Protein AF-A0A9E0WRT6-F1 (afdb_monomer_lite)

pLDDT: mean 90.06, std 13.39, range [46.97, 98.5]

Structure (mmCIF, N/CA/C/O backbone):
data_AF-A0A9E0WRT6-F1
#
_entry.id   AF-A0A9E0WRT6-F1
#
loop_
_atom_site.group_PDB
_atom_site.id
_atom_site.type_symbol
_atom_site.label_atom_id
_atom_site.label_alt_id
_atom_site.label_comp_id
_atom_site.label_asym_id
_atom_site.label_entity_id
_atom_site.label_seq_id
_atom_site.pdbx_PDB_ins_code
_atom_site.Cartn_x
_atom_site.Cartn_y
_atom_site.Cartn_z
_atom_site.occupancy
_atom_site.B_iso_or_equiv
_atom_site.auth_seq_id
_atom_site.auth_comp_id
_atom_site.auth_asym_id
_atom_site.auth_atom_id
_atom_site.pdbx_PDB_model_num
ATOM 1 N N . MET A 1 1 ? -22.897 -21.382 -4.273 1.00 46.97 1 MET A N 1
ATOM 2 C CA . MET A 1 1 ? -21.807 -20.606 -3.648 1.00 46.97 1 MET A CA 1
ATOM 3 C C . MET A 1 1 ? -22.298 -19.183 -3.513 1.00 46.97 1 MET A C 1
ATOM 5 O O . MET A 1 1 ? -22.566 -18.558 -4.530 1.00 46.97 1 MET A O 1
ATOM 9 N N . SER A 1 2 ? -22.526 -18.720 -2.289 1.00 53.59 2 SER A N 1
ATOM 10 C CA . SER A 1 2 ? -22.906 -17.330 -2.039 1.00 53.59 2 SER A CA 1
ATOM 11 C C . SER A 1 2 ? -21.666 -16.470 -2.252 1.00 53.59 2 SER A C 1
ATOM 13 O O . SER A 1 2 ? -20.649 -16.706 -1.607 1.00 53.59 2 SER A O 1
ATOM 15 N N . VAL A 1 3 ? -21.718 -15.533 -3.195 1.00 62.16 3 VAL A N 1
ATOM 16 C CA . VAL A 1 3 ? -20.666 -14.526 -3.341 1.00 62.16 3 VAL A CA 1
ATOM 17 C C . VAL A 1 3 ? -20.861 -13.556 -2.184 1.00 62.16 3 VAL A C 1
ATOM 19 O O . VAL A 1 3 ? -21.845 -12.819 -2.167 1.00 62.16 3 VAL A O 1
ATOM 22 N N . GLU A 1 4 ? -19.983 -13.601 -1.185 1.00 66.75 4 GLU A N 1
ATOM 23 C CA . GLU A 1 4 ? -19.933 -12.540 -0.184 1.00 66.75 4 GLU A CA 1
ATOM 24 C C . GLU A 1 4 ? -19.578 -11.243 -0.913 1.00 66.75 4 GLU A C 1
ATOM 26 O O . GLU A 1 4 ? -18.491 -11.101 -1.472 1.00 66.75 4 GLU A O 1
ATOM 31 N N . ILE A 1 5 ? -20.535 -10.319 -0.983 1.00 63.06 5 ILE A N 1
ATOM 32 C CA . ILE A 1 5 ? -20.286 -8.983 -1.512 1.00 63.06 5 ILE A CA 1
ATOM 33 C C . ILE A 1 5 ? -19.438 -8.277 -0.451 1.00 63.06 5 ILE A C 1
ATOM 35 O O . ILE A 1 5 ? -19.911 -8.150 0.684 1.00 63.06 5 ILE A O 1
ATOM 39 N N . PRO A 1 6 ? -18.213 -7.823 -0.773 1.00 60.50 6 PRO A N 1
ATOM 40 C CA . PRO A 1 6 ? -17.423 -7.069 0.180 1.00 60.50 6 PRO A CA 1
ATOM 41 C C . PRO A 1 6 ? -18.232 -5.843 0.593 1.00 60.50 6 PRO A C 1
ATOM 43 O O . PRO A 1 6 ? -18.650 -5.041 -0.242 1.00 60.50 6 PRO A O 1
ATOM 46 N N . VAL A 1 7 ? -18.481 -5.715 1.895 1.00 76.69 7 VAL A N 1
ATOM 47 C CA . VAL A 1 7 ? -19.293 -4.625 2.459 1.00 76.69 7 VAL A CA 1
ATOM 48 C C . VAL A 1 7 ? -18.622 -3.263 2.218 1.00 76.69 7 VAL A C 1
ATOM 50 O O . VAL A 1 7 ? -19.281 -2.226 2.262 1.00 76.69 7 VAL A O 1
ATOM 53 N N . LYS A 1 8 ? -17.312 -3.259 1.934 1.00 85.81 8 LYS A N 1
ATOM 54 C CA . LYS A 1 8 ? -16.507 -2.067 1.660 1.00 85.81 8 LYS A CA 1
ATOM 55 C C . LYS A 1 8 ? -15.954 -2.087 0.231 1.00 85.81 8 LYS A C 1
ATOM 57 O O . LYS A 1 8 ? -15.513 -3.141 -0.227 1.00 85.81 8 LYS A O 1
ATOM 62 N N . PRO A 1 9 ? -15.911 -0.940 -0.471 1.00 92.69 9 PRO A N 1
ATOM 63 C CA . PRO A 1 9 ? -15.247 -0.856 -1.766 1.00 92.69 9 PRO A CA 1
ATOM 64 C C . PRO A 1 9 ? -13.755 -1.210 -1.653 1.00 92.69 9 PRO A C 1
ATOM 66 O O . PRO A 1 9 ? -13.115 -0.940 -0.632 1.00 92.69 9 PRO A O 1
ATOM 69 N N . ARG A 1 10 ? -13.204 -1.799 -2.719 1.00 93.38 10 ARG A N 1
ATOM 70 C CA . ARG A 1 10 ? -11.800 -2.227 -2.801 1.00 93.38 10 ARG A CA 1
ATOM 71 C C . ARG A 1 10 ? -10.959 -1.179 -3.528 1.00 93.38 10 ARG A C 1
ATOM 73 O O . ARG A 1 10 ? -11.358 -0.706 -4.589 1.00 93.38 10 ARG A O 1
ATOM 80 N N . VAL A 1 11 ? -9.794 -0.849 -2.977 1.00 95.62 11 VAL A N 1
ATOM 81 C CA . VAL A 1 11 ? -8.839 0.125 -3.532 1.00 95.62 11 VAL A CA 1
ATOM 82 C C . VAL A 1 11 ? -7.466 -0.524 -3.714 1.00 95.62 11 VAL A C 1
ATOM 84 O O . VAL A 1 11 ? -6.981 -1.234 -2.837 1.00 95.62 11 VAL A O 1
ATOM 87 N N . LEU A 1 12 ? -6.813 -0.258 -4.843 1.00 96.88 12 LEU A N 1
ATOM 88 C CA . LEU A 1 12 ? -5.410 -0.598 -5.076 1.00 96.88 12 LEU A CA 1
ATOM 89 C C . LEU A 1 12 ? -4.572 0.679 -5.009 1.00 96.88 12 LEU A C 1
ATOM 91 O O . LEU A 1 12 ? -4.876 1.648 -5.701 1.00 96.88 12 LEU A O 1
ATOM 95 N N . ILE A 1 13 ? -3.530 0.676 -4.180 1.00 97.25 13 ILE A N 1
ATOM 96 C CA . ILE A 1 13 ? -2.587 1.788 -4.046 1.00 97.25 13 ILE A CA 1
ATOM 97 C C . ILE A 1 13 ? -1.257 1.357 -4.664 1.00 97.25 13 ILE A C 1
ATOM 99 O O . ILE A 1 13 ? -0.557 0.523 -4.090 1.00 97.25 13 ILE A O 1
ATOM 103 N N . ALA A 1 14 ? -0.919 1.933 -5.816 1.00 97.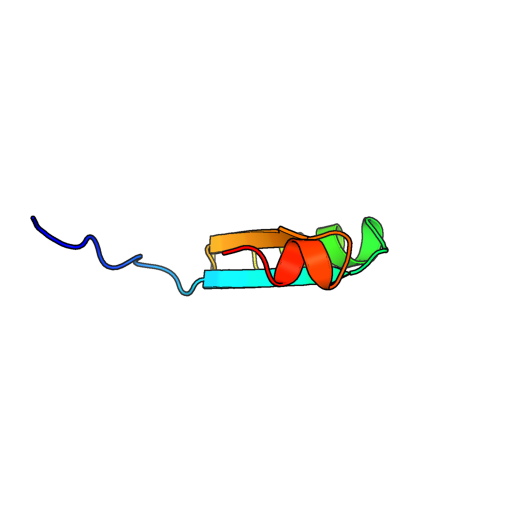50 14 ALA A N 1
ATOM 104 C CA . ALA A 1 14 ? 0.335 1.689 -6.521 1.00 97.50 14 ALA A CA 1
ATOM 105 C C . ALA A 1 14 ? 1.204 2.952 -6.478 1.00 97.50 14 ALA A C 1
ATOM 107 O O . ALA A 1 14 ? 0.860 3.954 -7.100 1.00 97.50 14 ALA A O 1
ATOM 108 N N . ASP A 1 15 ? 2.288 2.911 -5.705 1.00 97.75 15 ASP A N 1
ATOM 109 C CA . ASP A 1 15 ? 3.245 4.015 -5.561 1.00 97.75 15 ASP A CA 1
ATOM 110 C C . ASP A 1 15 ? 4.57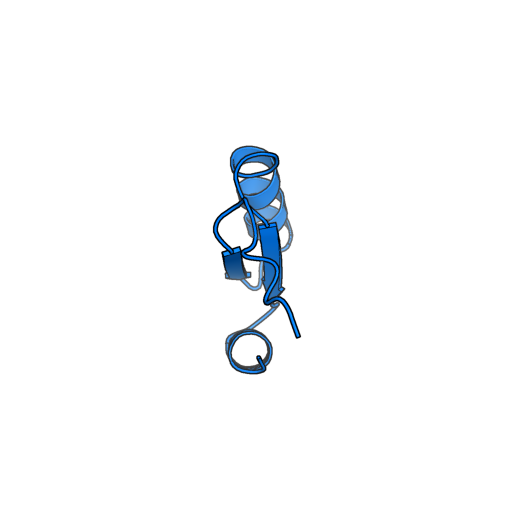0 3.450 -5.030 1.00 97.75 15 ASP A C 1
ATOM 112 O O . ASP A 1 15 ? 4.566 2.608 -4.124 1.00 97.75 15 ASP A O 1
ATOM 116 N N . ASP A 1 16 ? 5.707 3.883 -5.568 1.00 97.62 16 ASP A N 1
ATOM 117 C CA . ASP A 1 16 ? 7.027 3.394 -5.156 1.00 97.62 16 ASP A CA 1
ATOM 118 C C . ASP A 1 16 ? 7.458 3.960 -3.785 1.00 97.62 16 ASP A C 1
ATOM 120 O O . ASP A 1 16 ? 8.242 3.340 -3.055 1.00 97.62 16 ASP A O 1
ATOM 124 N N . SER A 1 17 ? 6.863 5.072 -3.344 1.00 98.31 17 SER A N 1
ATOM 125 C CA . SER A 1 17 ? 7.096 5.672 -2.037 1.00 98.31 17 SER A CA 1
ATOM 126 C C . SER A 1 17 ? 6.268 5.010 -0.938 1.00 98.31 17 SER A C 1
ATOM 128 O O . SER A 1 17 ? 5.056 5.194 -0.791 1.00 98.31 17 SER A O 1
ATOM 130 N N . LYS A 1 18 ? 6.965 4.319 -0.028 1.00 97.44 18 LYS A N 1
ATOM 131 C CA . LYS A 1 18 ? 6.360 3.750 1.189 1.00 97.44 18 LY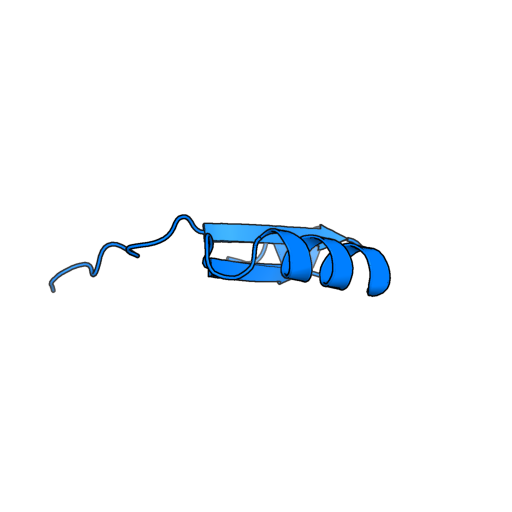S A CA 1
ATOM 132 C C . LYS A 1 18 ? 5.618 4.799 2.031 1.00 97.44 18 LYS A C 1
ATOM 134 O O . LYS A 1 18 ? 4.602 4.480 2.647 1.00 97.44 18 LYS A O 1
ATOM 139 N N . ILE A 1 19 ? 6.115 6.038 2.076 1.00 98.38 19 ILE A N 1
ATOM 140 C CA . ILE A 1 19 ? 5.503 7.118 2.865 1.00 98.38 19 ILE A CA 1
ATOM 141 C C . ILE A 1 19 ? 4.165 7.543 2.253 1.00 98.38 19 ILE A C 1
ATOM 143 O O . ILE A 1 19 ? 3.203 7.751 2.996 1.00 98.38 19 ILE A O 1
ATOM 147 N N . VAL A 1 20 ? 4.080 7.634 0.923 1.00 98.25 20 VAL A N 1
ATOM 148 C CA . VAL A 1 20 ? 2.834 7.977 0.220 1.00 98.25 20 VAL A CA 1
ATOM 149 C C . VAL A 1 20 ? 1.780 6.905 0.470 1.00 98.25 20 VAL A C 1
ATOM 151 O O . VAL A 1 20 ? 0.689 7.234 0.941 1.00 98.25 20 VAL A O 1
ATOM 154 N N . ARG A 1 21 ? 2.120 5.621 0.282 1.00 98.00 21 ARG A N 1
ATOM 1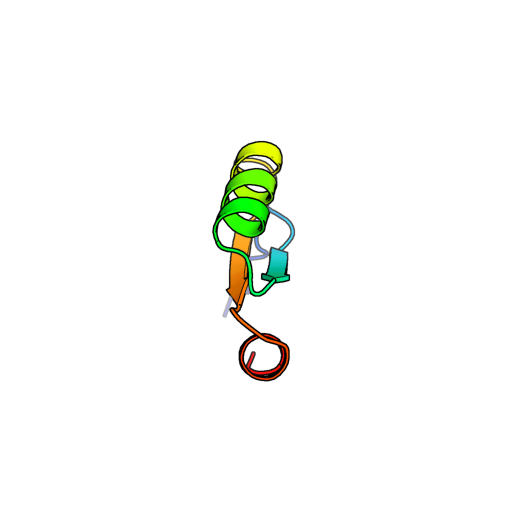55 C CA . ARG A 1 21 ? 1.182 4.515 0.539 1.00 98.00 21 ARG A CA 1
ATOM 156 C C . ARG A 1 21 ? 0.686 4.499 1.982 1.00 98.00 21 ARG A C 1
ATOM 158 O O . ARG A 1 21 ? -0.521 4.485 2.213 1.00 98.00 21 ARG A O 1
ATOM 165 N N . ALA A 1 22 ? 1.592 4.600 2.958 1.00 98.31 22 ALA A N 1
ATOM 166 C CA . ALA A 1 22 ? 1.225 4.647 4.375 1.00 98.31 22 ALA A CA 1
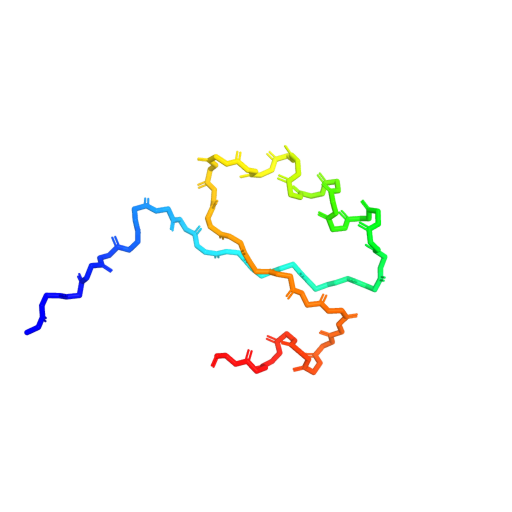ATOM 167 C C . ALA A 1 22 ? 0.326 5.851 4.709 1.00 98.31 22 ALA A C 1
ATOM 169 O O . ALA A 1 22 ? -0.606 5.739 5.509 1.00 98.31 22 ALA A O 1
ATOM 170 N N . THR A 1 23 ? 0.585 7.001 4.081 1.00 98.50 23 THR A N 1
ATOM 171 C CA . THR A 1 23 ? -0.221 8.212 4.259 1.00 98.50 23 THR A CA 1
ATOM 172 C C . THR A 1 23 ? -1.623 8.004 3.701 1.00 98.50 23 THR A C 1
ATOM 174 O O . THR A 1 23 ? -2.589 8.255 4.417 1.00 98.50 23 THR A O 1
ATOM 177 N N . LEU A 1 24 ? -1.764 7.492 2.476 1.00 98.19 24 LEU A N 1
ATOM 178 C CA . LEU A 1 24 ? -3.065 7.189 1.872 1.00 98.19 24 LEU A CA 1
ATOM 179 C C . LEU A 1 24 ? -3.851 6.175 2.712 1.00 98.19 24 LEU A C 1
ATOM 181 O O . LEU A 1 24 ? -4.994 6.451 3.072 1.00 98.19 24 LEU A O 1
ATOM 185 N N . ILE A 1 25 ? -3.215 5.073 3.124 1.00 97.88 25 ILE A N 1
ATOM 186 C CA . ILE A 1 25 ? -3.820 4.053 3.995 1.00 97.88 25 ILE A CA 1
ATOM 187 C C . ILE A 1 25 ? -4.371 4.681 5.273 1.00 97.88 25 ILE A C 1
ATOM 189 O O . ILE A 1 25 ? -5.524 4.442 5.626 1.00 97.88 25 ILE A O 1
ATOM 193 N N . LYS A 1 26 ? -3.596 5.538 5.946 1.00 98.19 26 LYS A N 1
ATOM 194 C CA . LYS A 1 26 ? -4.041 6.193 7.182 1.00 98.19 26 LYS A CA 1
ATOM 195 C C . LYS A 1 26 ? -5.315 7.028 6.991 1.00 98.19 26 LYS A C 1
ATOM 197 O O . LYS A 1 26 ? -6.111 7.102 7.926 1.00 98.19 26 LYS A O 1
ATOM 202 N N . HIS A 1 27 ? -5.499 7.645 5.823 1.00 97.75 27 HIS A N 1
ATOM 203 C CA . HIS A 1 27 ? -6.679 8.457 5.510 1.00 97.75 27 HIS A CA 1
ATOM 204 C C . HIS A 1 27 ? -7.899 7.614 5.126 1.00 97.75 27 HIS A C 1
ATOM 206 O O . HIS A 1 27 ? -9.022 8.027 5.402 1.00 97.75 27 HIS A O 1
ATOM 212 N N . ILE A 1 28 ? -7.693 6.457 4.488 1.00 95.69 28 ILE A N 1
ATOM 213 C CA . ILE A 1 28 ? -8.783 5.657 3.908 1.00 95.69 28 ILE A CA 1
ATOM 214 C C . ILE A 1 28 ? -9.141 4.404 4.724 1.00 95.69 28 ILE A C 1
ATOM 216 O O . ILE A 1 28 ? -10.173 3.771 4.477 1.00 95.69 28 ILE A O 1
ATOM 220 N N . GLN A 1 29 ? -8.312 4.034 5.703 1.00 95.44 29 GLN A N 1
ATOM 221 C CA . GLN A 1 29 ? -8.559 2.893 6.584 1.00 95.44 29 GLN A CA 1
ATOM 222 C C . GLN A 1 29 ? -9.924 3.006 7.276 1.00 95.44 29 GLN A C 1
ATOM 224 O O . GLN A 1 29 ? -10.376 4.084 7.656 1.00 95.44 29 GLN A O 1
ATOM 229 N N . GLY A 1 30 ? -10.602 1.872 7.432 1.00 93.00 30 GLY A N 1
ATOM 230 C CA . GLY A 1 30 ? -11.948 1.817 8.000 1.00 93.00 30 GLY A CA 1
ATOM 231 C C . GLY A 1 30 ? -13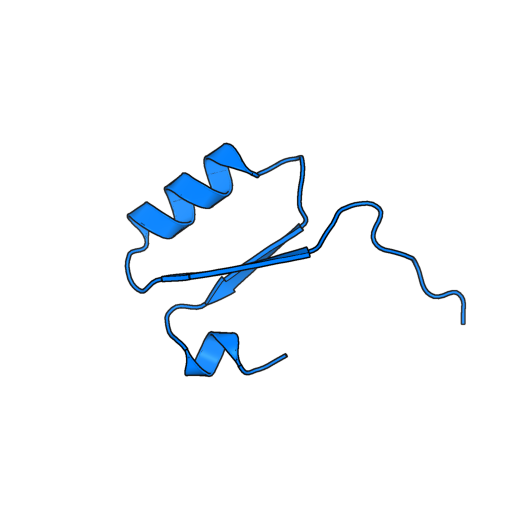.065 2.055 6.981 1.00 93.00 30 GLY A C 1
ATOM 232 O O . GLY A 1 30 ? -14.137 1.478 7.162 1.00 93.00 30 GLY A O 1
ATOM 233 N N . MET A 1 31 ? -12.810 2.781 5.888 1.00 93.94 31 MET A N 1
ATOM 234 C CA . MET A 1 31 ? -13.778 3.008 4.802 1.00 93.94 31 MET A CA 1
ATOM 235 C C . MET A 1 31 ? -13.631 2.004 3.651 1.00 93.94 31 MET A C 1
ATOM 237 O O . MET A 1 31 ? -14.629 1.618 3.049 1.00 93.94 31 MET A O 1
ATOM 241 N N . PHE A 1 32 ? -12.406 1.543 3.388 1.00 96.00 32 PHE A N 1
ATOM 242 C CA . PHE A 1 32 ? -12.078 0.665 2.263 1.00 96.00 32 PHE A CA 1
ATOM 243 C C . PHE A 1 32 ? -11.335 -0.591 2.713 1.00 96.00 32 PHE A C 1
ATOM 245 O O . PHE A 1 32 ? -10.674 -0.600 3.755 1.00 96.00 32 PHE A O 1
ATOM 252 N N . GLU A 1 33 ? -11.407 -1.624 1.882 1.00 93.88 33 GLU A N 1
ATOM 253 C CA . GLU A 1 33 ? -10.388 -2.672 1.829 1.00 93.88 33 GLU A CA 1
ATOM 254 C C . GLU A 1 33 ? -9.322 -2.256 0.817 1.00 93.88 33 GLU A C 1
ATOM 256 O O . GLU A 1 33 ? -9.655 -1.746 -0.255 1.00 93.88 33 GLU A O 1
ATOM 261 N N . PHE A 1 34 ? -8.043 -2.447 1.138 1.00 94.81 34 PHE A N 1
ATOM 262 C CA . PHE A 1 34 ? -6.961 -1.984 0.275 1.00 94.81 34 PHE A CA 1
ATOM 263 C C . PHE A 1 34 ? -5.856 -3.021 0.076 1.00 94.81 34 PHE A C 1
ATOM 265 O O . PHE A 1 34 ? -5.559 -3.815 0.968 1.00 94.81 34 PHE A O 1
ATOM 272 N N . ARG A 1 35 ? -5.237 -2.974 -1.108 1.00 95.62 35 ARG A N 1
ATOM 273 C CA . ARG A 1 35 ? -3.999 -3.680 -1.466 1.00 95.62 35 ARG A CA 1
ATOM 274 C C . ARG A 1 35 ? -2.933 -2.656 -1.844 1.00 95.62 35 ARG A C 1
ATOM 276 O O . ARG A 1 35 ? -3.242 -1.646 -2.475 1.00 95.62 35 ARG A O 1
ATOM 283 N N . GLU A 1 36 ? -1.690 -2.934 -1.482 1.00 97.31 36 GLU A N 1
ATOM 284 C CA . GLU A 1 36 ? -0.525 -2.165 -1.921 1.00 97.31 36 GLU A CA 1
ATOM 285 C C . GLU A 1 36 ? 0.164 -2.846 -3.112 1.00 97.31 36 GLU A C 1
ATOM 287 O O . GLU A 1 36 ? 0.181 -4.076 -3.207 1.00 97.31 36 GLU A O 1
ATOM 292 N N . ALA A 1 37 ? 0.759 -2.038 -3.985 1.00 97.62 37 ALA A N 1
ATOM 293 C CA . ALA A 1 37 ? 1.689 -2.453 -5.030 1.00 97.62 37 ALA A CA 1
ATOM 294 C C . ALA A 1 37 ? 2.858 -1.457 -5.098 1.00 97.62 37 ALA A C 1
ATOM 296 O O . ALA A 1 37 ? 2.664 -0.250 -4.921 1.00 97.62 37 ALA A O 1
ATOM 297 N N . LEU A 1 38 ? 4.074 -1.950 -5.333 1.00 96.62 38 LEU A N 1
ATOM 298 C CA . LEU A 1 38 ? 5.283 -1.120 -5.422 1.00 96.62 38 LEU A CA 1
ATOM 299 C C . LEU A 1 38 ? 5.490 -0.507 -6.811 1.00 96.62 38 LEU A C 1
ATOM 301 O O . LEU A 1 38 ? 6.303 0.401 -6.964 1.00 96.62 38 LEU A O 1
ATOM 305 N N . ASN A 1 39 ? 4.799 -1.024 -7.824 1.00 95.88 39 ASN A N 1
ATOM 306 C CA . ASN A 1 39 ? 4.944 -0.636 -9.224 1.00 95.88 39 ASN A CA 1
ATOM 307 C C . ASN A 1 39 ? 3.688 -1.023 -10.026 1.00 95.88 39 ASN A C 1
ATOM 309 O O . ASN A 1 39 ? 2.720 -1.562 -9.480 1.00 95.88 39 ASN A O 1
ATOM 313 N N . GLY A 1 40 ? 3.701 -0.707 -11.323 1.00 94.88 40 GLY A N 1
ATOM 314 C CA . GLY A 1 40 ? 2.593 -0.993 -12.232 1.00 94.88 40 GLY A CA 1
ATOM 315 C C . GLY A 1 40 ? 2.405 -2.486 -12.498 1.00 94.88 40 GLY A C 1
ATOM 316 O O . GLY A 1 40 ? 1.273 -2.944 -12.609 1.00 94.88 40 GLY A O 1
ATOM 317 N N . GLU A 1 41 ? 3.489 -3.256 -12.548 1.00 96.00 41 GLU A N 1
ATOM 318 C CA . GLU A 1 41 ? 3.463 -4.695 -12.799 1.00 96.00 41 GLU A CA 1
ATOM 319 C C . GLU A 1 41 ? 2.774 -5.445 -11.650 1.00 96.00 41 GLU A C 1
ATOM 321 O O . GLU A 1 41 ? 1.805 -6.167 -11.863 1.00 96.00 41 GLU A O 1
ATOM 326 N N . GLU A 1 42 ? 3.186 -5.193 -10.408 1.00 95.75 42 GLU A N 1
ATOM 327 C CA . GLU A 1 42 ? 2.534 -5.723 -9.207 1.00 95.75 42 GLU A CA 1
ATOM 328 C C . GLU A 1 42 ? 1.084 -5.252 -9.074 1.00 95.75 42 GLU A C 1
ATOM 330 O O . GLU A 1 42 ? 0.258 -5.951 -8.484 1.00 95.75 42 GLU A O 1
ATOM 335 N N . ALA A 1 43 ? 0.765 -4.057 -9.578 1.00 95.25 43 ALA A N 1
ATOM 336 C CA . ALA A 1 43 ? -0.591 -3.521 -9.588 1.00 95.25 43 ALA A CA 1
ATOM 337 C C . ALA A 1 43 ? -1.491 -4.239 -10.611 1.00 95.25 43 ALA A C 1
ATOM 339 O O . ALA A 1 43 ? -2.693 -4.370 -10.380 1.00 95.25 43 ALA A O 1
ATOM 340 N N . TRP A 1 44 ? -0.907 -4.713 -11.712 1.00 94.19 44 TRP A N 1
ATOM 341 C CA . TRP A 1 44 ? -1.607 -5.399 -12.793 1.00 94.19 44 TRP A CA 1
ATOM 342 C C . TRP A 1 44 ? -1.959 -6.852 -12.459 1.00 94.19 44 TRP A C 1
ATOM 344 O O . TRP A 1 44 ? -3.014 -7.329 -12.870 1.00 94.19 44 TRP A O 1
ATOM 354 N N . GLU A 1 45 ? -1.117 -7.544 -11.690 1.00 86.81 45 GLU A N 1
ATOM 355 C CA . GLU A 1 45 ? -1.420 -8.888 -11.183 1.00 86.81 45 GLU A CA 1
ATOM 356 C C . GLU A 1 45 ? -2.639 -8.834 -10.229 1.00 86.81 45 GLU A C 1
ATOM 358 O O . GLU A 1 45 ? -2.623 -8.105 -9.227 1.00 86.81 45 GLU A O 1
ATOM 363 N N . THR A 1 46 ? -3.721 -9.560 -10.559 1.00 70.44 46 THR A N 1
ATOM 364 C CA . THR A 1 46 ? -5.024 -9.523 -9.850 1.00 70.44 46 THR A CA 1
ATOM 365 C C . THR A 1 46 ? -5.305 -10.744 -8.996 1.00 70.44 46 THR A C 1
ATOM 367 O O . THR A 1 46 ? -5.218 -11.861 -9.554 1.00 70.44 46 THR A O 1
#

Radius of gyration: 12.25 Å; chains: 1; bounding box: 30×29×21 Å

Sequence (46 aa):
MSVEIPVKPRVLIADDSKIVRATLIKHIQGMFEFREALNGEEAWET

Secondary structure (DSSP, 8-state):
------SS-EEEEE-S-HHHHHHHHHHHBTTBEEEEESSHHHHH--

Foldseek 3Di:
DDDPDPPAAEEEAEDLDPVVVVVVCVVCPPRHHYDYDNHPVSSPPD